Protein AF-A0A9E2AJ35-F1 (afdb_monomer_lite)

Foldseek 3Di:
DDDDPDCDPVNVCVVCVVVVVVVVVVVVVVVCCCPVVVPPVDDDDPVVVVVVVVVVVVVVVVVVVVVVVVVVVVVVVVVVLVVVLVVVLVCLVPVLACPPPPDHDDPVVSVVVSVVVNVVSVVVVVVVVVVVPPDDPPPDD

Structure (mmCIF, N/CA/C/O backbone):
data_AF-A0A9E2AJ35-F1
#
_entry.id   AF-A0A9E2AJ35-F1
#
loop_
_atom_site.group_PDB
_atom_site.id
_atom_site.type_symbol
_atom_site.label_atom_id
_atom_site.label_alt_id
_atom_site.label_comp_id
_atom_site.label_asym_id
_atom_site.label_entity_id
_atom_site.label_seq_id
_atom_site.pdbx_PDB_ins_code
_atom_site.Cartn_x
_atom_site.Cartn_y
_atom_site.Cartn_z
_atom_site.occupancy
_atom_site.B_iso_or_equiv
_atom_site.auth_seq_id
_atom_site.auth_comp_id
_atom_site.auth_asym_id
_atom_site.auth_atom_id
_atom_site.pdbx_PDB_model_num
ATOM 1 N N . MET A 1 1 ? 1.316 -11.425 -0.510 1.00 45.53 1 MET A N 1
ATOM 2 C CA . MET A 1 1 ? 1.677 -10.207 0.252 1.00 45.53 1 MET A CA 1
ATOM 3 C C . MET A 1 1 ? 3.000 -10.474 0.953 1.00 45.53 1 MET A C 1
ATOM 5 O O . MET A 1 1 ? 3.088 -11.468 1.660 1.00 45.53 1 MET A O 1
ATOM 9 N N . TYR A 1 2 ? 4.041 -9.684 0.687 1.00 55.91 2 TYR A N 1
ATOM 10 C CA . TYR A 1 2 ? 5.344 -9.850 1.341 1.00 55.91 2 TYR A CA 1
ATOM 11 C C . TYR A 1 2 ? 5.204 -9.555 2.842 1.00 55.91 2 TYR A C 1
ATOM 13 O O . TYR A 1 2 ? 4.646 -8.526 3.211 1.00 55.91 2 TYR A O 1
ATOM 21 N N . THR A 1 3 ? 5.649 -10.474 3.701 1.00 62.66 3 THR A N 1
ATOM 22 C CA . THR A 1 3 ? 5.397 -10.438 5.156 1.00 62.66 3 THR A CA 1
ATOM 23 C C . THR A 1 3 ? 6.630 -10.095 5.992 1.00 62.66 3 THR A C 1
ATOM 25 O O . THR A 1 3 ? 6.517 -9.950 7.208 1.00 62.66 3 THR A O 1
ATOM 28 N N . LYS A 1 4 ? 7.816 -9.973 5.380 1.00 73.81 4 LYS A N 1
ATOM 29 C CA . LYS A 1 4 ? 9.054 -9.699 6.123 1.00 73.81 4 LYS A CA 1
ATOM 30 C C . LYS A 1 4 ? 9.202 -8.206 6.424 1.00 73.81 4 LYS A C 1
ATOM 32 O O . LYS A 1 4 ? 8.819 -7.351 5.633 1.00 73.81 4 LYS A O 1
ATOM 37 N N . LYS A 1 5 ? 9.840 -7.915 7.561 1.00 70.25 5 LYS A N 1
ATOM 38 C CA . LYS A 1 5 ? 10.066 -6.559 8.093 1.00 70.25 5 LYS A CA 1
ATOM 39 C C . LYS A 1 5 ? 11.000 -5.699 7.229 1.00 70.25 5 LYS A C 1
ATOM 41 O O . LYS A 1 5 ? 10.904 -4.479 7.273 1.00 70.25 5 LYS A O 1
ATOM 46 N N . VAL A 1 6 ? 11.895 -6.327 6.462 1.00 79.06 6 VAL A N 1
ATOM 47 C CA . VAL A 1 6 ? 12.864 -5.653 5.584 1.00 79.06 6 VAL A CA 1
ATOM 48 C C . VAL A 1 6 ? 12.830 -6.321 4.214 1.00 79.06 6 VAL A C 1
ATOM 50 O O . VAL A 1 6 ? 12.827 -7.550 4.122 1.00 79.06 6 VAL A O 1
ATOM 53 N N . PHE A 1 7 ? 12.776 -5.519 3.153 1.00 79.12 7 PHE A N 1
ATOM 54 C CA . PHE A 1 7 ? 12.921 -5.986 1.777 1.00 79.12 7 PHE A CA 1
ATOM 55 C C . PHE A 1 7 ? 14.407 -5.954 1.411 1.00 79.12 7 PHE A C 1
ATOM 57 O O . PHE A 1 7 ? 14.988 -4.878 1.281 1.00 79.12 7 PHE A O 1
ATOM 64 N N . GLY A 1 8 ? 15.050 -7.123 1.356 1.00 88.44 8 GLY A N 1
ATOM 65 C CA . GLY A 1 8 ? 16.491 -7.214 1.128 1.00 88.44 8 GLY A CA 1
ATOM 66 C C . GLY A 1 8 ? 16.870 -7.047 -0.344 1.00 88.44 8 GLY A C 1
ATOM 67 O O . GLY A 1 8 ? 16.081 -7.350 -1.237 1.00 88.44 8 GLY A O 1
ATOM 68 N N . ALA A 1 9 ? 18.122 -6.658 -0.606 1.00 89.12 9 ALA A N 1
ATOM 69 C CA . ALA A 1 9 ? 18.663 -6.578 -1.969 1.00 89.12 9 ALA A CA 1
ATOM 70 C C . ALA A 1 9 ? 18.545 -7.917 -2.727 1.00 89.12 9 ALA A C 1
ATOM 72 O O . ALA A 1 9 ? 18.256 -7.942 -3.920 1.00 89.12 9 ALA A O 1
ATOM 73 N N . TRP A 1 10 ? 18.690 -9.042 -2.020 1.00 89.81 10 TRP A N 1
ATOM 74 C CA . TRP A 1 10 ? 18.496 -10.377 -2.589 1.00 89.81 10 TRP A CA 1
ATOM 75 C C . TRP A 1 10 ? 17.042 -10.685 -2.950 1.00 89.81 10 TRP A C 1
ATOM 77 O O . TRP A 1 10 ? 16.795 -11.335 -3.965 1.00 89.81 10 TRP A O 1
ATOM 87 N N . ASP A 1 11 ? 16.080 -10.236 -2.141 1.00 89.31 11 ASP A N 1
ATOM 88 C CA . ASP A 1 11 ? 14.656 -10.401 -2.447 1.00 8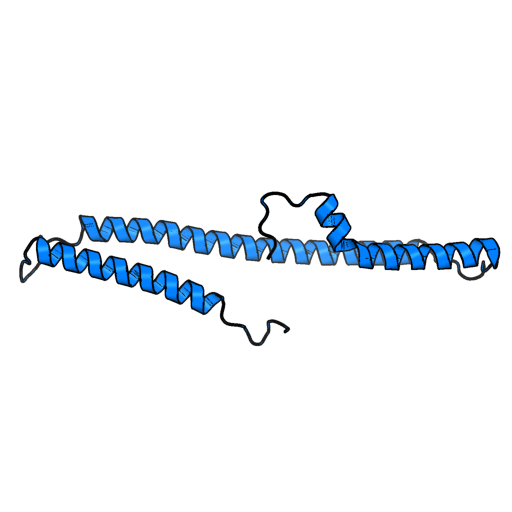9.31 11 ASP A CA 1
ATOM 89 C C . ASP A 1 11 ? 14.283 -9.546 -3.668 1.00 89.31 11 ASP A C 1
ATOM 91 O O . ASP A 1 11 ? 13.590 -10.025 -4.564 1.00 89.31 11 ASP A O 1
ATOM 95 N N . MET A 1 12 ? 14.838 -8.331 -3.761 1.00 88.38 12 MET A N 1
ATOM 96 C CA . MET A 1 12 ? 14.703 -7.462 -4.930 1.00 88.38 12 MET A CA 1
ATOM 97 C C . MET A 1 12 ? 15.272 -8.115 -6.190 1.00 88.38 12 MET A C 1
ATOM 99 O O . MET A 1 12 ? 14.568 -8.215 -7.189 1.00 88.38 12 MET A O 1
ATOM 103 N N . ALA A 1 13 ? 16.505 -8.622 -6.132 1.00 91.81 13 ALA A N 1
ATOM 104 C CA . ALA A 1 13 ? 17.148 -9.274 -7.270 1.00 91.81 13 ALA A CA 1
ATOM 105 C C . ALA A 1 13 ? 16.379 -10.520 -7.735 1.00 91.81 13 ALA A C 1
ATOM 107 O O . ALA A 1 13 ? 16.228 -10.750 -8.932 1.00 91.81 13 ALA A O 1
ATOM 108 N N . LYS A 1 14 ? 15.847 -11.320 -6.801 1.00 92.38 14 LYS A N 1
ATOM 109 C CA . LYS A 1 14 ? 14.998 -12.473 -7.140 1.00 92.38 14 LYS A CA 1
ATOM 110 C C . LYS A 1 14 ? 13.671 -12.049 -7.760 1.00 92.38 14 LYS A C 1
ATOM 112 O O . LYS A 1 14 ? 13.181 -12.750 -8.640 1.00 92.38 14 LYS A O 1
ATOM 117 N N . TRP A 1 15 ? 13.093 -10.944 -7.302 1.00 91.12 15 TRP A N 1
ATOM 118 C CA . TRP A 1 15 ? 11.830 -10.427 -7.817 1.00 91.12 15 TRP A CA 1
ATOM 119 C C . TRP A 1 15 ? 11.979 -9.867 -9.235 1.00 91.12 15 TRP A C 1
ATOM 121 O O . TRP A 1 15 ? 11.190 -10.219 -10.107 1.00 91.12 15 TRP A O 1
ATOM 131 N N . THR A 1 16 ? 13.035 -9.096 -9.502 1.00 95.06 16 THR A N 1
ATOM 132 C CA . THR A 1 16 ? 13.276 -8.470 -10.813 1.00 95.06 16 THR A CA 1
ATOM 133 C C . THR A 1 16 ? 14.016 -9.366 -11.805 1.00 95.06 16 THR A C 1
ATOM 135 O O . THR A 1 16 ? 14.223 -8.967 -12.947 1.00 95.06 16 THR A O 1
ATOM 138 N N . ARG A 1 17 ? 14.408 -10.590 -11.416 1.00 94.06 17 ARG A N 1
ATOM 139 C CA . ARG A 1 17 ? 15.295 -11.465 -12.208 1.00 94.06 17 ARG A CA 1
ATOM 140 C C . ARG A 1 17 ? 14.873 -11.642 -13.665 1.00 94.06 17 ARG A C 1
ATOM 142 O O . ARG A 1 17 ? 15.724 -11.607 -14.543 1.00 94.06 17 ARG A O 1
ATOM 149 N N . PHE A 1 18 ? 13.580 -11.828 -13.931 1.00 94.50 18 PHE A N 1
ATOM 150 C CA . PHE A 1 18 ? 13.099 -12.074 -15.290 1.00 94.50 18 PHE A CA 1
ATOM 151 C C . PHE A 1 18 ? 13.232 -10.828 -16.162 1.00 94.50 18 PHE A C 1
ATOM 153 O O . PHE A 1 18 ? 13.688 -10.936 -17.296 1.00 94.50 18 PHE A O 1
ATOM 160 N N . ASP A 1 19 ? 12.902 -9.656 -15.625 1.00 95.12 19 ASP A N 1
ATOM 161 C CA . ASP A 1 19 ? 13.054 -8.391 -16.343 1.00 95.12 19 ASP A CA 1
ATOM 162 C C . ASP A 1 19 ? 14.529 -8.046 -16.527 1.00 95.12 19 ASP A C 1
ATOM 164 O O . ASP A 1 19 ? 14.946 -7.705 -17.631 1.00 95.12 19 ASP A O 1
ATOM 168 N N . THR A 1 20 ? 15.353 -8.263 -15.498 1.00 95.50 20 THR A N 1
ATOM 169 C CA . THR A 1 20 ? 16.809 -8.124 -15.593 1.00 95.50 20 THR A CA 1
ATOM 170 C C . THR A 1 20 ? 17.381 -9.007 -16.701 1.00 95.50 20 THR A C 1
ATOM 172 O O . THR A 1 20 ? 18.140 -8.513 -17.528 1.00 95.50 20 THR A O 1
ATOM 175 N N . TYR A 1 21 ? 17.004 -10.289 -16.774 1.00 96.25 21 TYR A N 1
ATOM 176 C CA . TYR A 1 21 ? 17.478 -11.177 -17.839 1.00 96.25 21 TYR A CA 1
ATOM 177 C C . TYR A 1 21 ? 16.983 -10.749 -19.220 1.00 96.25 21 TYR A C 1
ATOM 179 O O . TYR A 1 21 ? 17.767 -10.766 -20.165 1.00 96.25 21 TYR A O 1
ATOM 187 N N . ARG A 1 22 ? 15.723 -10.315 -19.351 1.00 96.88 22 ARG A N 1
ATOM 188 C CA . ARG A 1 22 ? 15.182 -9.795 -20.617 1.00 96.88 22 ARG A CA 1
ATOM 189 C C . ARG A 1 22 ? 15.965 -8.578 -21.102 1.00 96.88 22 ARG A C 1
ATOM 191 O O . ARG A 1 22 ? 16.407 -8.567 -22.248 1.00 96.88 22 ARG A O 1
ATOM 198 N N . PHE A 1 23 ? 16.181 -7.588 -20.237 1.00 96.44 23 PHE A N 1
ATOM 199 C CA . PHE A 1 23 ? 16.940 -6.387 -20.588 1.00 96.44 23 PHE A CA 1
ATOM 200 C C . PHE A 1 23 ? 18.413 -6.690 -20.848 1.00 96.44 23 PHE A C 1
ATOM 202 O O . PHE A 1 23 ? 19.000 -6.101 -21.750 1.00 96.44 23 PHE A O 1
ATOM 209 N N . LEU A 1 24 ? 19.008 -7.629 -20.111 1.00 97.12 24 LEU A N 1
ATOM 210 C CA . LEU A 1 24 ? 20.387 -8.048 -20.337 1.00 97.12 24 LEU A CA 1
ATOM 211 C C . LEU A 1 24 ? 20.547 -8.705 -21.711 1.00 97.12 24 LEU A C 1
ATOM 213 O O . LEU A 1 24 ? 21.432 -8.317 -22.467 1.00 97.12 24 LEU A O 1
ATOM 217 N N . ILE A 1 25 ? 19.674 -9.656 -22.054 1.00 97.69 25 ILE A N 1
ATOM 218 C CA . ILE A 1 25 ? 19.676 -10.317 -23.365 1.00 97.69 25 ILE A CA 1
ATOM 219 C C . ILE A 1 25 ? 19.460 -9.284 -24.474 1.00 97.69 25 ILE A C 1
ATOM 221 O O . ILE A 1 25 ? 20.210 -9.275 -25.445 1.00 97.69 25 ILE A O 1
ATOM 225 N N . TYR A 1 26 ? 18.491 -8.381 -24.309 1.00 96.56 26 TYR A N 1
ATOM 226 C CA . TYR A 1 26 ? 18.240 -7.299 -25.260 1.00 96.56 26 TYR A CA 1
ATOM 227 C C . TYR A 1 26 ? 19.488 -6.433 -25.482 1.00 96.56 26 TYR A C 1
ATOM 229 O O . TYR A 1 26 ? 19.921 -6.255 -26.619 1.00 96.56 26 TYR A O 1
ATOM 237 N N . SER A 1 27 ? 20.126 -5.967 -24.406 1.00 95.31 27 SER A N 1
ATOM 238 C CA . SER A 1 27 ? 21.355 -5.172 -24.482 1.00 95.31 27 SER A CA 1
ATOM 239 C C . SER A 1 27 ? 22.500 -5.931 -25.154 1.00 95.31 27 SER A C 1
ATOM 241 O O . SER A 1 27 ? 23.192 -5.361 -25.993 1.00 95.31 27 SER A O 1
ATOM 243 N N . ILE A 1 28 ? 22.683 -7.219 -24.842 1.00 96.75 28 ILE A N 1
ATOM 244 C CA . ILE A 1 28 ? 23.708 -8.065 -25.475 1.00 96.75 28 ILE A CA 1
ATOM 245 C C . ILE A 1 28 ? 23.469 -8.166 -26.982 1.00 96.75 28 ILE A C 1
ATOM 247 O O . ILE A 1 28 ? 24.415 -8.012 -27.750 1.00 96.75 28 ILE A O 1
ATOM 251 N N . ILE A 1 29 ? 22.225 -8.389 -27.415 1.00 95.56 29 ILE A N 1
ATOM 252 C CA . ILE A 1 29 ? 21.874 -8.483 -28.838 1.00 95.56 29 ILE A CA 1
ATOM 253 C C . ILE A 1 29 ? 22.208 -7.174 -29.557 1.00 95.56 29 ILE A C 1
ATOM 255 O O . ILE A 1 29 ? 22.886 -7.204 -30.582 1.00 95.56 29 ILE A O 1
ATOM 259 N N . ILE A 1 30 ? 21.786 -6.028 -29.013 1.00 93.25 30 ILE A N 1
ATOM 260 C CA . ILE A 1 30 ? 22.046 -4.716 -29.623 1.00 93.25 30 ILE A CA 1
ATOM 261 C C . ILE A 1 30 ? 23.552 -4.438 -29.716 1.00 93.25 30 ILE A C 1
ATOM 263 O O . ILE A 1 30 ? 24.045 -4.057 -30.778 1.00 93.25 30 ILE A O 1
ATOM 267 N N . VAL A 1 31 ? 24.306 -4.689 -28.641 1.00 93.25 31 VAL A N 1
ATOM 268 C CA . VAL A 1 31 ? 25.766 -4.500 -28.628 1.00 93.25 31 VAL A CA 1
ATOM 269 C C . VAL A 1 31 ? 26.457 -5.446 -29.612 1.00 93.25 31 VAL A C 1
ATOM 271 O O . VAL A 1 31 ? 27.375 -5.030 -30.318 1.00 93.25 31 VAL A O 1
ATOM 274 N N . ALA A 1 32 ? 26.010 -6.700 -29.710 1.00 95.38 32 ALA A N 1
ATOM 275 C CA . ALA A 1 32 ? 26.568 -7.663 -30.651 1.00 95.38 32 ALA A CA 1
ATOM 276 C C . ALA A 1 32 ? 26.314 -7.252 -32.110 1.00 95.38 32 ALA A C 1
ATOM 278 O O . ALA A 1 32 ? 27.239 -7.308 -32.923 1.00 95.38 32 ALA A O 1
ATOM 279 N N . LEU A 1 33 ? 25.100 -6.791 -32.435 1.00 94.25 33 LEU A N 1
ATOM 280 C CA . LEU A 1 33 ? 24.747 -6.253 -33.756 1.00 94.25 33 LEU A CA 1
ATOM 281 C C . LEU A 1 33 ? 25.614 -5.045 -34.131 1.00 94.25 33 LEU A C 1
ATOM 283 O O . LEU A 1 33 ? 26.109 -4.959 -35.255 1.00 94.25 33 LEU A O 1
ATOM 287 N N . TYR A 1 34 ? 25.858 -4.146 -33.180 1.00 92.44 34 TYR A N 1
ATOM 288 C CA . TYR A 1 34 ? 26.717 -2.988 -33.402 1.00 92.44 34 TYR A CA 1
ATOM 289 C C . TYR A 1 34 ? 28.190 -3.384 -33.611 1.00 92.44 34 TYR A C 1
ATOM 291 O O . TYR A 1 34 ? 28.821 -2.953 -34.575 1.00 92.44 34 TYR A O 1
ATOM 299 N N . HIS A 1 35 ? 28.751 -4.225 -32.734 1.00 93.44 35 HIS A N 1
ATOM 300 C CA . HIS A 1 35 ? 30.185 -4.533 -32.731 1.00 93.44 35 HIS A CA 1
ATOM 301 C C . HIS A 1 35 ? 30.598 -5.565 -33.791 1.00 93.44 35 HIS A C 1
ATOM 303 O O . HIS A 1 35 ? 31.545 -5.329 -34.539 1.00 93.44 35 HIS A O 1
ATOM 309 N N . TYR A 1 36 ? 29.894 -6.699 -33.876 1.00 95.50 36 TYR A N 1
ATOM 310 C CA . TYR A 1 36 ? 30.272 -7.812 -34.757 1.00 95.50 36 TYR A CA 1
ATOM 311 C C . TYR A 1 36 ? 29.643 -7.703 -36.146 1.00 95.50 36 TYR A C 1
ATOM 313 O O . TYR A 1 36 ? 30.301 -7.996 -37.142 1.00 95.50 36 TYR A O 1
ATOM 321 N N . PHE A 1 37 ? 28.387 -7.253 -36.224 1.00 93.44 37 PHE A N 1
ATOM 322 C CA . PHE A 1 37 ? 27.648 -7.146 -37.488 1.00 93.44 37 PHE A CA 1
ATOM 323 C C . PHE A 1 37 ? 27.723 -5.748 -38.119 1.00 93.44 37 PHE A C 1
ATOM 325 O O . PHE A 1 37 ? 27.176 -5.542 -39.201 1.00 93.44 37 PHE A O 1
ATOM 332 N N . LYS A 1 38 ? 28.427 -4.803 -37.475 1.00 91.62 38 LYS A N 1
ATOM 333 C CA . LYS A 1 38 ? 28.695 -3.443 -37.976 1.00 91.62 38 LYS A CA 1
ATOM 334 C C . LYS A 1 38 ? 27.430 -2.682 -38.391 1.00 91.62 38 LYS A C 1
ATOM 336 O O . LYS A 1 38 ? 27.430 -1.920 -39.358 1.00 91.62 38 LYS A O 1
ATOM 341 N N . VAL A 1 39 ? 26.335 -2.899 -37.665 1.00 91.50 39 VAL A N 1
ATOM 342 C CA . VAL A 1 39 ? 25.044 -2.242 -37.904 1.00 91.50 39 VAL A CA 1
ATOM 343 C C . VAL A 1 39 ? 25.104 -0.803 -37.377 1.00 91.50 39 VAL A C 1
ATOM 345 O O . VAL A 1 39 ? 24.573 -0.494 -36.317 1.00 91.50 39 VAL A O 1
ATOM 348 N N . TYR A 1 40 ? 25.794 0.080 -38.102 1.00 87.81 40 TYR A N 1
ATOM 349 C CA . TYR A 1 40 ? 25.997 1.482 -37.700 1.00 87.81 40 TYR A CA 1
ATOM 350 C C . TYR A 1 40 ? 24.891 2.425 -38.167 1.00 87.81 40 TYR A C 1
ATOM 352 O O . TYR A 1 40 ? 24.776 3.528 -37.664 1.00 87.81 40 TYR A O 1
ATOM 360 N N . TRP A 1 41 ? 24.055 2.004 -39.115 1.00 86.69 41 TRP A N 1
ATOM 361 C CA . TRP A 1 41 ? 22.987 2.854 -39.652 1.00 86.69 41 TRP A CA 1
ATOM 362 C C . TRP A 1 41 ? 21.839 3.101 -38.654 1.00 86.69 41 TRP A C 1
ATOM 364 O O . TRP A 1 41 ? 20.987 3.952 -38.899 1.00 86.69 41 TRP A O 1
ATOM 374 N N . ILE A 1 42 ? 21.808 2.364 -37.538 1.00 83.00 42 ILE A N 1
ATOM 375 C CA . ILE A 1 42 ? 20.841 2.539 -36.451 1.00 83.00 42 ILE A CA 1
ATOM 376 C C . ILE A 1 42 ? 21.499 3.378 -35.353 1.00 83.00 42 ILE A C 1
ATOM 378 O O . ILE A 1 42 ? 22.021 2.850 -34.372 1.00 83.00 42 ILE A O 1
ATOM 382 N N . GLU A 1 43 ? 21.459 4.697 -35.514 1.00 81.88 43 GLU A N 1
ATOM 383 C CA . GLU A 1 43 ? 21.861 5.647 -34.477 1.00 81.88 43 GLU A CA 1
ATOM 384 C C . GLU A 1 43 ? 20.617 6.263 -33.841 1.00 81.88 43 GLU A C 1
ATOM 386 O O . GLU A 1 43 ? 19.787 6.882 -34.510 1.00 81.88 43 GLU A O 1
ATOM 391 N N . LEU A 1 44 ? 20.469 6.083 -32.529 1.00 83.25 44 LEU A N 1
ATOM 392 C CA . LEU A 1 44 ? 19.387 6.711 -31.782 1.00 83.25 44 LEU A CA 1
ATOM 393 C C . LEU A 1 44 ? 19.867 8.051 -31.211 1.00 83.25 44 LEU A C 1
ATOM 395 O O . LEU A 1 44 ? 20.790 8.065 -30.392 1.00 83.25 44 LEU A O 1
ATOM 399 N N . PRO A 1 45 ? 19.237 9.178 -31.579 1.00 91.56 45 PRO A N 1
ATOM 400 C CA . PRO A 1 45 ? 19.589 10.464 -31.002 1.00 91.56 45 PRO A CA 1
ATOM 401 C C . PRO A 1 45 ? 19.245 10.497 -29.508 1.00 91.56 45 PRO A C 1
ATOM 403 O O . PRO A 1 45 ? 18.180 10.050 -29.078 1.00 91.56 45 PRO A O 1
ATOM 406 N N . TRP A 1 46 ? 20.141 11.083 -28.713 1.00 92.81 46 TRP A N 1
ATOM 407 C CA . TRP A 1 46 ? 19.988 11.159 -27.257 1.00 92.81 46 TRP A CA 1
ATOM 408 C C . TRP A 1 46 ? 18.766 11.983 -26.823 1.00 92.81 46 TRP A C 1
ATOM 410 O O . TRP A 1 46 ? 18.077 11.629 -25.868 1.00 92.81 46 TRP A O 1
ATOM 420 N N . THR A 1 47 ? 18.461 13.064 -27.544 1.00 95.69 47 THR A N 1
ATOM 421 C CA . THR A 1 47 ? 17.405 14.022 -27.183 1.00 95.69 47 THR A CA 1
ATOM 422 C C . THR A 1 47 ? 16.014 13.391 -27.011 1.00 95.69 47 THR A C 1
ATOM 424 O O . THR A 1 47 ? 15.425 13.583 -25.946 1.00 95.69 47 THR A O 1
ATOM 427 N N . PRO A 1 48 ? 15.454 12.625 -27.974 1.00 94.62 48 PRO A N 1
ATOM 428 C CA . PRO A 1 48 ? 14.151 11.989 -27.775 1.00 94.62 48 PRO A CA 1
ATOM 429 C C . PRO A 1 48 ? 14.158 10.927 -26.670 1.00 94.62 48 PRO A C 1
ATOM 431 O O . PRO A 1 48 ? 13.160 10.800 -25.966 1.00 94.62 48 PRO A O 1
ATOM 434 N N . ILE A 1 49 ? 15.268 10.208 -26.459 1.00 94.44 49 ILE A N 1
ATOM 435 C CA . ILE A 1 49 ? 15.385 9.244 -25.352 1.00 94.44 49 ILE A CA 1
ATOM 436 C C . ILE A 1 49 ? 15.287 9.974 -24.011 1.00 94.44 49 ILE A C 1
ATOM 438 O O . ILE A 1 49 ? 14.495 9.585 -23.151 1.00 94.44 49 ILE A O 1
ATOM 442 N N . ALA A 1 50 ? 16.060 11.049 -23.847 1.00 96.25 50 ALA A N 1
ATOM 443 C CA . ALA A 1 50 ? 16.045 11.862 -22.640 1.00 96.25 50 ALA A CA 1
ATOM 444 C C . ALA A 1 50 ? 14.650 12.451 -22.390 1.00 96.25 50 ALA A C 1
ATOM 446 O O . ALA A 1 50 ? 14.135 12.345 -21.280 1.00 96.25 50 ALA A O 1
ATOM 447 N N . LEU A 1 51 ? 13.998 12.984 -23.429 1.00 97.19 51 LEU A N 1
ATOM 448 C CA . LEU A 1 51 ? 12.648 13.540 -23.332 1.00 97.19 51 LEU A CA 1
ATOM 449 C C . LEU A 1 51 ? 11.623 12.497 -22.860 1.00 97.19 51 LEU A C 1
ATOM 451 O O . LEU A 1 51 ? 10.859 12.764 -21.930 1.00 97.19 51 LEU A O 1
ATOM 455 N N . ILE A 1 52 ? 11.624 11.303 -23.463 1.00 96.88 52 ILE A N 1
ATOM 456 C CA . ILE A 1 52 ? 10.718 10.208 -23.085 1.00 96.88 52 ILE A CA 1
ATOM 457 C C . ILE A 1 52 ? 11.001 9.752 -21.649 1.00 96.88 52 ILE A C 1
ATOM 459 O O . ILE A 1 52 ? 10.067 9.580 -20.864 1.00 96.88 52 ILE A O 1
ATOM 463 N N . GLY A 1 53 ? 12.275 9.600 -21.279 1.00 96.44 53 GLY A N 1
ATOM 464 C CA . GLY A 1 53 ? 12.682 9.213 -19.928 1.00 96.44 53 GLY A CA 1
ATOM 465 C C . GLY A 1 53 ? 12.231 10.221 -18.871 1.00 96.44 53 GLY A C 1
ATOM 466 O O . GLY A 1 53 ? 11.669 9.836 -17.845 1.00 96.44 53 GLY A O 1
ATOM 467 N N . THR A 1 54 ? 12.401 11.515 -19.140 1.00 97.50 54 THR A N 1
ATOM 468 C CA . THR A 1 54 ? 11.935 12.592 -18.263 1.00 97.50 54 THR A CA 1
ATOM 469 C C . THR A 1 54 ? 10.414 12.582 -18.124 1.00 97.50 54 THR A C 1
ATOM 471 O O . THR A 1 54 ? 9.910 12.615 -17.002 1.00 97.50 54 THR A O 1
ATOM 474 N N . ALA A 1 55 ? 9.671 12.473 -19.229 1.00 97.81 55 ALA A N 1
ATOM 475 C CA . ALA A 1 55 ? 8.211 12.401 -19.193 1.00 97.81 55 ALA A CA 1
ATOM 476 C C . ALA A 1 55 ? 7.717 11.194 -18.373 1.00 97.81 55 ALA A C 1
ATOM 478 O O . ALA A 1 55 ? 6.855 11.346 -17.507 1.00 97.81 55 ALA A O 1
ATOM 479 N N . ALA A 1 56 ? 8.308 10.013 -18.579 1.00 97.50 56 ALA A N 1
ATOM 480 C CA . ALA A 1 56 ? 7.981 8.809 -17.819 1.00 97.50 56 ALA A CA 1
ATOM 481 C C . ALA A 1 56 ? 8.282 8.970 -16.318 1.00 97.50 56 ALA A C 1
ATOM 483 O O . ALA A 1 56 ? 7.448 8.617 -15.483 1.00 97.50 56 ALA A O 1
ATOM 484 N N . ALA A 1 57 ? 9.434 9.549 -15.966 1.00 97.31 57 ALA A N 1
ATOM 485 C CA . ALA A 1 57 ? 9.809 9.803 -14.576 1.00 97.31 57 ALA A CA 1
ATOM 486 C C . ALA A 1 57 ? 8.821 10.746 -13.874 1.00 97.31 57 ALA A C 1
ATOM 488 O O . ALA A 1 57 ? 8.420 10.477 -12.741 1.00 97.31 57 ALA A O 1
ATOM 489 N N . PHE A 1 58 ? 8.372 11.808 -14.552 1.00 97.62 58 PHE A N 1
ATOM 490 C CA . PHE A 1 58 ? 7.347 12.708 -14.019 1.00 97.62 58 PHE A CA 1
ATOM 491 C C . PHE A 1 58 ? 6.019 11.990 -13.786 1.00 97.62 58 PHE A C 1
ATOM 493 O O . PHE A 1 58 ? 5.454 12.089 -12.697 1.00 97.62 58 PHE A O 1
ATOM 500 N N . VAL A 1 59 ? 5.537 11.234 -14.776 1.00 97.19 59 VAL A N 1
ATOM 501 C CA . VAL A 1 59 ? 4.274 10.488 -14.666 1.00 97.19 59 VAL A CA 1
ATOM 502 C C . VAL A 1 59 ? 4.320 9.511 -13.492 1.00 97.19 59 VAL A C 1
ATOM 504 O O . VAL A 1 59 ? 3.416 9.519 -12.655 1.00 97.19 59 VAL A O 1
ATOM 507 N N . ILE A 1 60 ? 5.393 8.725 -13.375 1.00 96.94 60 ILE A N 1
ATOM 508 C CA . ILE A 1 60 ? 5.588 7.796 -12.255 1.00 96.94 60 ILE A CA 1
ATOM 509 C C . ILE A 1 60 ? 5.665 8.561 -10.928 1.00 96.94 60 ILE A C 1
ATOM 511 O O . ILE A 1 60 ? 5.058 8.140 -9.946 1.00 96.94 60 ILE A O 1
ATOM 515 N N . GLY A 1 61 ? 6.354 9.704 -10.886 1.00 97.00 61 GLY A N 1
ATOM 516 C CA . GLY A 1 61 ? 6.442 10.553 -9.698 1.00 97.00 61 GLY A CA 1
ATOM 517 C C . GLY A 1 61 ? 5.070 11.009 -9.193 1.00 97.00 61 GLY A C 1
ATOM 518 O O . GLY A 1 61 ? 4.752 10.835 -8.013 1.00 97.00 61 GLY A O 1
ATOM 519 N N . PHE A 1 62 ? 4.217 11.518 -10.086 1.00 96.38 62 PHE A N 1
ATOM 520 C CA . PHE A 1 62 ? 2.855 11.928 -9.736 1.00 96.38 62 PHE A CA 1
ATOM 521 C C . PHE A 1 62 ? 1.984 10.744 -9.297 1.00 96.38 62 PHE A C 1
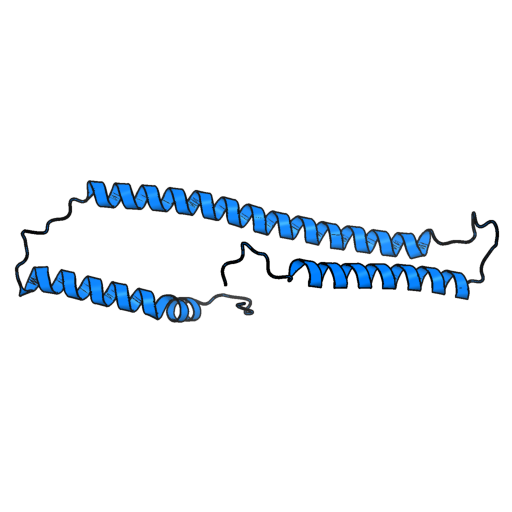ATOM 523 O O . PHE A 1 62 ? 1.274 10.839 -8.291 1.00 96.38 62 PHE A O 1
ATOM 530 N N . GLN A 1 63 ? 2.064 9.614 -10.003 1.00 95.31 63 GLN A N 1
ATOM 531 C CA . GLN A 1 63 ? 1.317 8.403 -9.656 1.00 95.31 63 GLN A CA 1
ATOM 532 C C . GLN A 1 63 ? 1.734 7.843 -8.292 1.00 95.31 63 GLN A C 1
ATOM 534 O O . GLN A 1 63 ? 0.870 7.512 -7.479 1.00 95.31 63 GLN A O 1
ATOM 539 N N . ASN A 1 64 ? 3.037 7.798 -8.007 1.00 95.75 64 ASN A N 1
ATOM 540 C CA . ASN A 1 64 ? 3.573 7.336 -6.729 1.00 95.75 64 ASN A CA 1
ATOM 541 C C . ASN A 1 64 ? 3.125 8.234 -5.579 1.00 95.75 64 ASN A C 1
ATOM 543 O O . ASN A 1 64 ? 2.700 7.724 -4.543 1.00 95.75 64 ASN A O 1
ATOM 547 N N . ASN A 1 65 ? 3.161 9.555 -5.762 1.00 96.06 65 ASN A N 1
ATOM 548 C CA . ASN A 1 65 ? 2.693 10.487 -4.741 1.00 96.06 65 ASN A CA 1
ATOM 549 C C . ASN A 1 65 ? 1.191 10.307 -4.456 1.00 96.06 65 ASN A C 1
ATOM 551 O O . ASN A 1 65 ? 0.776 10.227 -3.300 1.00 96.06 65 ASN A O 1
ATOM 555 N N . SER A 1 66 ? 0.373 10.156 -5.503 1.00 95.56 66 SER A N 1
ATOM 556 C CA . SER A 1 66 ? -1.063 9.883 -5.362 1.00 95.56 66 SER A CA 1
ATOM 557 C C . SER A 1 66 ? -1.330 8.550 -4.650 1.00 9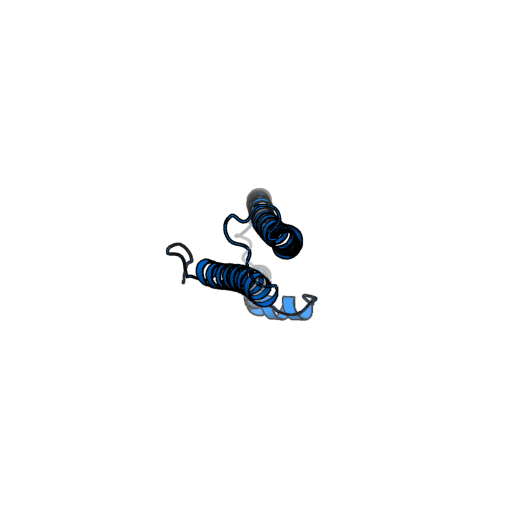5.56 66 SER A C 1
ATOM 559 O O . SER A 1 66 ? -2.118 8.489 -3.703 1.00 95.56 66 SER A O 1
ATOM 561 N N . ALA A 1 67 ? -0.639 7.479 -5.051 1.00 94.44 67 ALA A N 1
ATOM 562 C CA . ALA A 1 67 ? -0.771 6.163 -4.435 1.00 94.44 67 ALA A CA 1
ATOM 563 C C . ALA A 1 67 ? -0.341 6.173 -2.960 1.00 94.44 67 ALA A C 1
ATOM 565 O O . ALA A 1 67 ? -1.051 5.628 -2.112 1.00 94.44 67 ALA A O 1
ATOM 566 N N . TYR A 1 68 ? 0.772 6.838 -2.641 1.00 95.31 68 TYR A N 1
ATOM 567 C CA . TYR A 1 68 ? 1.232 7.023 -1.268 1.00 95.31 68 TYR A CA 1
ATOM 568 C C . TYR A 1 68 ? 0.206 7.792 -0.429 1.00 95.31 68 TYR A C 1
ATOM 570 O O . TYR A 1 68 ? -0.125 7.362 0.676 1.00 95.31 68 TYR A O 1
ATOM 578 N N . GLY A 1 69 ? -0.364 8.871 -0.976 1.00 97.88 69 GLY A N 1
ATOM 579 C CA . GLY A 1 69 ? -1.441 9.633 -0.344 1.00 97.88 69 GLY A CA 1
ATOM 580 C C . GLY A 1 69 ? -2.640 8.760 0.036 1.00 97.88 69 GLY A C 1
ATOM 581 O O . GLY A 1 69 ? -3.087 8.815 1.181 1.00 97.88 69 GLY A O 1
ATOM 582 N N . ARG A 1 70 ? -3.096 7.883 -0.870 1.00 95.50 70 ARG A N 1
ATOM 583 C CA . ARG A 1 70 ? -4.197 6.935 -0.605 1.00 95.50 70 ARG A CA 1
ATOM 584 C C . ARG A 1 70 ? -3.862 5.922 0.490 1.00 95.50 70 ARG A C 1
ATOM 586 O O . ARG A 1 70 ? -4.684 5.659 1.365 1.00 95.50 70 ARG A O 1
ATOM 593 N N . ILE A 1 71 ? -2.649 5.362 0.477 1.00 94.56 71 ILE A N 1
ATOM 594 C CA . ILE A 1 71 ? -2.199 4.428 1.526 1.00 94.56 71 ILE A CA 1
ATOM 595 C C . ILE A 1 71 ? -2.151 5.140 2.884 1.00 94.56 71 ILE A C 1
ATOM 597 O O . ILE A 1 71 ? -2.584 4.592 3.901 1.00 94.56 71 ILE A O 1
ATOM 601 N N . TRP A 1 72 ? -1.649 6.374 2.909 1.00 96.81 72 TRP A N 1
ATOM 602 C CA . TRP A 1 72 ? -1.581 7.183 4.120 1.00 96.81 72 TRP A CA 1
ATOM 603 C C . TRP A 1 72 ? -2.968 7.560 4.647 1.00 96.81 72 TRP A C 1
ATOM 605 O O . TRP A 1 72 ? -3.213 7.503 5.852 1.00 96.81 72 TRP A O 1
ATOM 615 N N . GLU A 1 73 ? -3.898 7.911 3.763 1.00 97.56 73 GLU A N 1
ATOM 616 C CA . GLU A 1 73 ? -5.298 8.157 4.103 1.00 97.56 73 GLU 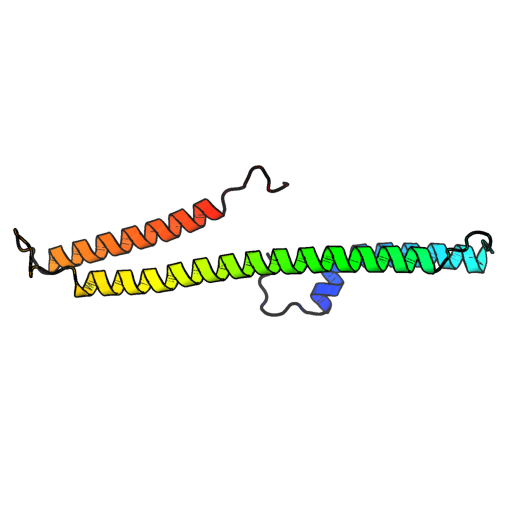A CA 1
ATOM 617 C C . GLU A 1 73 ? -5.952 6.931 4.741 1.00 97.56 73 GLU A C 1
ATOM 619 O O . GLU A 1 73 ? -6.470 7.034 5.854 1.00 97.56 73 GLU A O 1
ATOM 624 N N . ALA A 1 74 ? -5.830 5.757 4.115 1.00 95.81 74 ALA A N 1
ATOM 625 C CA . ALA A 1 74 ? -6.340 4.508 4.672 1.00 95.81 74 ALA A CA 1
ATOM 626 C C . ALA A 1 74 ? -5.761 4.230 6.070 1.00 95.81 74 ALA A C 1
ATOM 628 O O . ALA A 1 74 ? -6.497 3.870 6.991 1.00 95.81 74 ALA A O 1
ATOM 629 N N . ARG A 1 75 ? -4.454 4.458 6.270 1.00 96.12 75 ARG A N 1
ATOM 630 C CA . ARG A 1 75 ? -3.807 4.331 7.586 1.00 96.12 75 ARG A CA 1
ATOM 631 C C . ARG A 1 75 ? -4.402 5.291 8.619 1.00 96.12 75 ARG A C 1
ATOM 633 O O . ARG A 1 75 ? -4.636 4.870 9.750 1.00 96.12 75 ARG A O 1
ATOM 640 N N . LYS A 1 76 ? -4.634 6.559 8.262 1.00 97.56 76 LYS A N 1
ATOM 641 C CA . LYS A 1 76 ? -5.246 7.552 9.162 1.00 97.56 76 LYS A CA 1
ATOM 642 C C . LYS A 1 76 ? -6.660 7.142 9.565 1.00 97.56 76 LYS A C 1
ATOM 644 O O . LYS A 1 76 ? -6.970 7.190 10.750 1.00 97.56 76 LYS A O 1
ATOM 649 N N . ILE A 1 77 ? -7.478 6.690 8.613 1.00 97.19 77 ILE A N 1
ATOM 650 C CA . ILE A 1 77 ? -8.851 6.231 8.874 1.00 97.19 77 ILE A CA 1
ATOM 651 C C . ILE A 1 77 ? -8.842 5.041 9.840 1.00 97.19 77 ILE A C 1
ATOM 653 O O . ILE A 1 77 ? -9.523 5.079 10.862 1.00 97.19 77 ILE A O 1
ATOM 657 N N . TRP A 1 78 ? -8.013 4.021 9.586 1.00 96.44 78 TRP A N 1
ATOM 658 C CA . TRP A 1 78 ? -7.868 2.885 10.503 1.00 96.44 78 TRP A CA 1
ATOM 659 C C . TRP A 1 78 ? -7.365 3.302 11.888 1.00 96.44 78 TRP A C 1
ATOM 661 O O . TRP A 1 78 ? -7.874 2.812 12.893 1.00 96.44 78 TRP A O 1
ATOM 671 N N . GLY A 1 79 ? -6.407 4.229 11.962 1.00 96.75 79 GLY A N 1
ATOM 672 C CA . GLY A 1 79 ? -5.948 4.797 13.231 1.00 96.75 79 GLY A CA 1
ATOM 673 C C . GLY A 1 79 ? -7.062 5.526 13.990 1.00 96.75 79 GLY A C 1
ATOM 674 O O . GLY A 1 79 ? -7.192 5.350 15.201 1.00 96.75 79 GLY A O 1
ATOM 675 N N . GLY A 1 80 ? -7.902 6.280 13.276 1.00 97.94 80 GLY A N 1
ATOM 676 C CA . GLY A 1 80 ? -9.096 6.927 13.820 1.00 97.94 80 GLY A CA 1
ATOM 677 C C . GLY A 1 80 ? -10.078 5.915 14.406 1.00 97.94 80 GLY A C 1
ATOM 678 O O . GLY A 1 80 ? -10.441 6.033 15.572 1.00 97.94 80 GLY A O 1
ATOM 679 N N . ILE A 1 81 ? -10.414 4.862 13.650 1.00 97.38 81 ILE A N 1
ATOM 680 C CA . ILE A 1 81 ? -11.283 3.771 14.120 1.00 97.38 81 ILE A CA 1
ATOM 681 C C . ILE A 1 81 ? -10.739 3.164 15.415 1.00 97.38 81 ILE A C 1
ATOM 683 O O . ILE A 1 81 ? -11.493 2.993 16.369 1.00 97.38 81 ILE A O 1
ATOM 687 N N . VAL A 1 82 ? -9.439 2.865 15.485 1.00 96.75 82 VAL A N 1
ATOM 688 C CA . VAL A 1 82 ? -8.811 2.284 16.685 1.00 96.75 82 VAL A CA 1
ATOM 689 C C . VAL A 1 82 ? -8.945 3.213 17.894 1.00 96.75 82 VAL A C 1
ATOM 691 O O . VAL A 1 82 ? -9.299 2.753 18.978 1.00 96.75 82 VAL A O 1
ATOM 694 N N . ASN A 1 83 ? -8.686 4.510 17.725 1.00 97.75 83 ASN A N 1
ATOM 695 C CA . ASN A 1 83 ? -8.780 5.474 18.820 1.00 97.75 83 ASN A CA 1
ATOM 696 C C . ASN A 1 83 ? -10.225 5.642 19.299 1.00 97.75 83 ASN A C 1
ATOM 698 O O . ASN A 1 83 ? -10.489 5.470 20.487 1.00 97.75 83 ASN A O 1
ATOM 702 N N . THR A 1 84 ? -11.170 5.868 18.385 1.00 97.81 84 THR A N 1
ATOM 703 C CA . THR A 1 84 ? -12.594 5.995 18.724 1.00 97.81 84 THR A CA 1
ATOM 704 C C . THR A 1 84 ? -13.145 4.714 19.350 1.00 97.81 84 THR A C 1
ATOM 706 O O . THR A 1 84 ? -13.937 4.790 20.281 1.00 97.81 84 THR A O 1
ATOM 709 N N . SER A 1 85 ? -12.678 3.536 18.924 1.00 97.62 85 SER A N 1
ATOM 710 C CA . SER A 1 85 ? -13.055 2.251 19.533 1.00 97.62 85 SER A CA 1
ATOM 711 C C . SER A 1 85 ? -12.640 2.146 21.003 1.00 97.62 85 SER A C 1
ATOM 713 O O . SER A 1 85 ? -13.384 1.601 21.813 1.00 97.62 85 SER A O 1
ATOM 715 N N . ARG A 1 86 ? -11.459 2.669 21.365 1.00 96.75 86 ARG A N 1
ATOM 716 C CA . ARG A 1 86 ? -11.001 2.702 22.765 1.00 96.75 86 ARG A CA 1
ATOM 717 C C . ARG A 1 86 ? -11.834 3.667 23.596 1.00 96.75 86 ARG A C 1
ATOM 719 O O . ARG A 1 86 ? -12.257 3.301 24.686 1.00 96.75 86 ARG A O 1
ATOM 726 N N . THR A 1 87 ? -12.099 4.860 23.064 1.00 97.88 87 THR A N 1
ATOM 727 C CA . THR A 1 87 ? -12.968 5.845 23.719 1.00 97.88 87 THR A CA 1
ATOM 728 C C . THR A 1 87 ? -14.375 5.289 23.922 1.00 97.88 87 THR A C 1
ATOM 730 O O . THR A 1 87 ? -14.924 5.422 25.007 1.00 97.88 87 THR A O 1
ATOM 733 N N . PHE A 1 88 ? -14.926 4.593 22.925 1.00 97.56 88 PHE A N 1
ATOM 734 C CA . PHE A 1 88 ? -16.210 3.905 23.041 1.00 97.56 88 PHE A CA 1
ATOM 735 C C . PHE A 1 88 ? -16.203 2.878 24.179 1.00 97.56 88 PHE A C 1
ATOM 737 O O . PHE A 1 88 ? -17.091 2.903 25.020 1.00 97.56 88 PHE A O 1
ATOM 744 N N . GLY A 1 89 ? -15.176 2.024 24.259 1.00 96.50 89 GLY A N 1
ATOM 745 C CA . GLY A 1 89 ? -15.047 1.053 25.350 1.00 96.50 89 GLY A CA 1
ATOM 746 C C . GLY A 1 89 ? -14.973 1.700 26.738 1.00 96.50 89 GLY A C 1
ATOM 747 O O . GLY A 1 89 ? -15.604 1.206 27.664 1.00 96.50 89 GLY A O 1
ATOM 748 N N . MET A 1 90 ? -14.254 2.818 26.871 1.00 97.31 90 MET A N 1
ATOM 749 C CA . MET A 1 90 ? -14.189 3.599 28.114 1.00 97.31 90 MET A CA 1
ATOM 750 C C . MET A 1 90 ? -15.560 4.179 28.486 1.00 97.31 90 MET A C 1
ATOM 752 O O . MET A 1 90 ? -16.017 3.995 29.606 1.00 97.31 90 MET A O 1
ATOM 756 N N . PHE A 1 91 ? -16.261 4.799 27.532 1.00 97.06 91 PHE A N 1
ATOM 757 C CA . PHE A 1 91 ? -17.604 5.336 27.768 1.00 97.06 91 PHE A CA 1
ATOM 758 C C . PHE A 1 91 ? -18.617 4.260 28.142 1.00 97.06 91 PHE A C 1
ATOM 760 O O . PHE A 1 91 ? -19.465 4.507 28.989 1.00 97.06 91 PHE A O 1
ATOM 767 N N . LEU A 1 92 ? -18.526 3.060 27.564 1.00 96.12 92 LEU A N 1
ATOM 768 C CA . LEU A 1 92 ? -19.398 1.964 27.975 1.00 96.12 92 LEU A CA 1
ATOM 769 C C . LEU A 1 92 ? -19.206 1.589 29.449 1.00 96.12 92 LEU A C 1
ATOM 771 O O . LEU A 1 92 ? -20.187 1.291 30.115 1.00 96.12 92 LEU A O 1
ATOM 775 N N . GLN A 1 93 ? -17.972 1.594 29.955 1.00 93.75 93 GLN A N 1
ATOM 776 C CA . GLN A 1 93 ? -17.702 1.254 31.357 1.00 93.75 93 GLN A CA 1
ATOM 777 C C . GLN A 1 93 ? -18.153 2.364 32.314 1.00 93.75 93 GLN A C 1
ATOM 779 O O . GLN A 1 93 ? -18.712 2.062 33.364 1.00 93.75 93 GLN A O 1
ATOM 784 N N . ASP A 1 94 ? -17.937 3.628 31.940 1.00 94.19 94 ASP A N 1
ATOM 785 C CA . ASP A 1 94 ? -18.152 4.762 32.846 1.00 94.19 94 ASP A CA 1
ATOM 786 C C . ASP A 1 94 ? -19.570 5.348 32.774 1.00 94.19 94 ASP A C 1
ATOM 788 O O . ASP A 1 94 ? -20.057 5.891 33.762 1.00 94.19 94 ASP A O 1
ATOM 792 N N . MET A 1 95 ? -20.239 5.267 31.618 1.00 93.88 95 MET A N 1
ATOM 793 C CA . MET A 1 95 ? -21.515 5.960 31.377 1.00 93.88 95 MET A CA 1
ATOM 794 C C . MET A 1 95 ? -22.738 5.038 31.397 1.00 93.88 95 MET A C 1
ATOM 796 O O . MET A 1 95 ? -23.860 5.529 31.500 1.00 93.88 95 MET A O 1
ATOM 800 N N . VAL A 1 96 ? -22.565 3.715 31.297 1.00 92.62 96 VAL A N 1
ATOM 801 C CA . VAL A 1 96 ? -23.682 2.761 31.407 1.00 92.62 96 VAL A CA 1
ATOM 802 C C . VAL A 1 96 ? -23.924 2.467 32.887 1.00 92.62 96 VAL A C 1
ATOM 804 O O . VAL A 1 96 ? -23.413 1.499 33.448 1.00 92.62 96 VAL A O 1
ATOM 807 N N . THR A 1 97 ? -24.687 3.349 33.532 1.00 93.62 97 THR A N 1
ATOM 808 C CA . THR A 1 97 ? -24.992 3.299 34.968 1.00 93.62 97 THR A CA 1
ATOM 809 C C . THR A 1 97 ? -26.494 3.456 35.225 1.00 93.62 97 THR A C 1
ATOM 811 O O . THR A 1 97 ? -27.268 3.807 34.336 1.00 93.62 97 THR A O 1
ATOM 814 N N . ASN A 1 98 ? -26.918 3.218 36.470 1.00 93.81 98 ASN A N 1
ATOM 815 C CA . ASN A 1 98 ? -28.305 3.433 36.897 1.00 93.81 98 ASN A CA 1
ATOM 816 C C . ASN A 1 98 ? -28.624 4.897 37.257 1.00 93.81 98 ASN A C 1
ATOM 818 O O . ASN A 1 98 ? -29.728 5.165 37.719 1.00 93.81 98 ASN A O 1
ATOM 822 N N . GLU A 1 99 ? -27.691 5.842 37.087 1.00 91.31 99 GLU A N 1
ATOM 823 C CA . GLU A 1 99 ? -27.844 7.232 37.561 1.00 91.31 99 GLU A CA 1
ATOM 824 C C . GLU A 1 99 ? -29.077 7.938 36.973 1.00 91.31 99 GLU A C 1
ATOM 826 O O . GLU A 1 99 ? -29.729 8.736 37.646 1.00 91.31 99 GLU A O 1
ATOM 831 N N . HIS A 1 100 ? -29.436 7.593 35.735 1.00 89.88 100 HIS A N 1
ATOM 832 C CA . HIS A 1 100 ? -30.600 8.131 35.029 1.00 89.88 100 HIS A CA 1
ATOM 833 C C . HIS A 1 100 ? -31.542 7.032 34.513 1.00 89.88 100 HIS A C 1
ATOM 835 O O . HIS A 1 100 ? -32.316 7.263 33.585 1.00 89.88 100 HIS A O 1
ATOM 841 N N . ALA A 1 101 ? -31.464 5.822 35.073 1.00 89.44 101 ALA A N 1
ATOM 842 C CA . ALA A 1 101 ? -32.308 4.713 34.645 1.00 89.44 101 ALA A CA 1
ATOM 843 C C . ALA A 1 101 ? -33.703 4.813 35.282 1.00 89.44 101 ALA A C 1
ATOM 845 O O . ALA A 1 101 ? -33.826 4.875 36.503 1.00 89.44 101 ALA A O 1
ATOM 846 N N . GLU A 1 102 ? -34.760 4.769 34.463 1.00 90.06 102 GLU A N 1
ATOM 847 C CA . GLU A 1 102 ? -36.145 4.661 34.956 1.00 90.06 102 GLU A CA 1
ATOM 848 C C . GLU A 1 102 ? -36.374 3.337 35.702 1.00 90.06 102 GLU A C 1
ATOM 850 O O . GLU A 1 102 ? -37.097 3.287 36.696 1.00 90.06 102 GLU A O 1
ATOM 855 N N . ILE A 1 103 ? -35.723 2.269 35.229 1.00 90.56 103 ILE A N 1
ATOM 856 C CA . ILE A 1 103 ? -35.740 0.940 35.838 1.00 90.56 103 ILE A CA 1
ATOM 857 C C . ILE A 1 103 ? -34.285 0.553 36.128 1.00 90.56 103 ILE A C 1
ATOM 859 O O . ILE A 1 103 ? -33.540 0.264 35.187 1.00 90.56 103 ILE A O 1
ATOM 863 N N . PRO A 1 104 ? -33.847 0.571 37.398 1.00 90.50 104 PRO A N 1
ATOM 864 C CA . PRO A 1 104 ? -32.476 0.230 37.743 1.00 90.50 104 PRO A CA 1
ATOM 865 C C . PRO A 1 104 ? -32.224 -1.266 37.542 1.00 90.50 104 PRO A C 1
ATOM 867 O O . PRO A 1 104 ? -33.006 -2.108 37.985 1.00 90.50 104 PRO A O 1
ATOM 870 N N . LEU A 1 105 ? -31.102 -1.588 36.904 1.00 92.50 105 LEU A N 1
ATOM 871 C CA . LEU A 1 105 ? -30.643 -2.957 36.677 1.00 92.50 105 LEU A CA 1
ATOM 872 C C . LEU A 1 105 ? -29.678 -3.404 37.783 1.00 92.50 105 LEU A C 1
ATOM 874 O O . LEU A 1 105 ? -28.996 -2.583 38.406 1.00 92.50 105 LEU A O 1
ATOM 878 N N . SER A 1 106 ? -29.574 -4.710 38.020 1.00 94.19 106 SER A N 1
ATOM 879 C CA . SER A 1 106 ? -28.509 -5.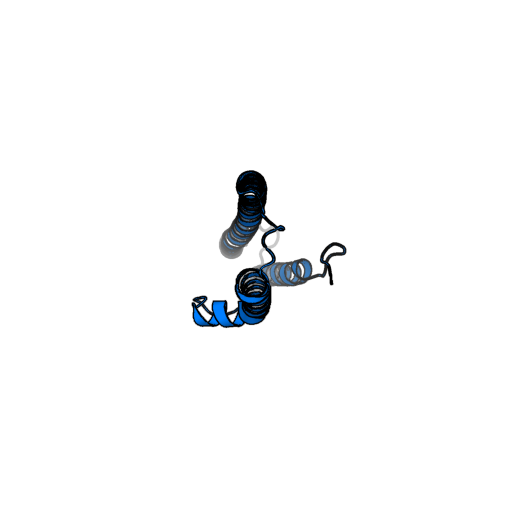265 38.862 1.00 94.19 106 SER A CA 1
ATOM 880 C C . SER A 1 106 ? -27.124 -5.001 38.254 1.00 94.19 106 SER A C 1
ATOM 882 O O . SER A 1 106 ? -26.979 -4.703 37.064 1.00 94.19 106 SER A O 1
ATOM 884 N N . LYS A 1 107 ? -26.064 -5.118 39.063 1.00 91.38 107 LYS A N 1
ATOM 885 C CA . LYS A 1 107 ? -24.687 -4.933 38.571 1.00 91.38 107 LYS A CA 1
ATOM 886 C C . LYS A 1 107 ? -24.336 -5.965 37.500 1.00 91.38 107 LYS A C 1
ATOM 888 O O . LYS A 1 107 ? -23.615 -5.656 36.554 1.00 91.3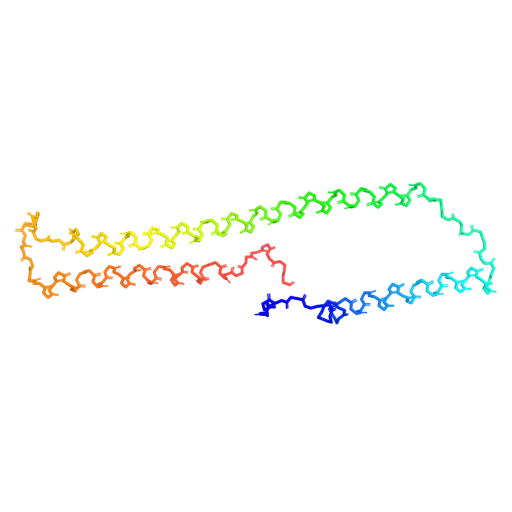8 107 LYS A O 1
ATOM 893 N N . GLU A 1 108 ? -24.857 -7.175 37.646 1.00 94.12 108 GLU A N 1
ATOM 894 C CA . GLU A 1 108 ? -24.677 -8.294 36.733 1.00 94.12 108 GLU A CA 1
ATOM 895 C C . GLU A 1 108 ? -25.347 -8.019 35.381 1.00 94.12 108 GLU A C 1
ATOM 897 O O . GLU A 1 108 ? -24.738 -8.253 34.336 1.00 94.12 108 GLU A O 1
ATOM 902 N N . GLU A 1 109 ? -26.560 -7.460 35.391 1.00 94.50 109 GLU A N 1
ATOM 903 C CA . GLU A 1 109 ? -27.291 -7.058 34.183 1.00 94.50 109 GLU A CA 1
ATOM 904 C C . GLU A 1 109 ? -26.624 -5.871 33.476 1.00 94.50 109 GLU A C 1
ATOM 906 O O . GLU A 1 109 ? -26.422 -5.921 32.265 1.00 94.50 109 GLU A O 1
ATOM 911 N N . LEU A 1 110 ? -26.182 -4.842 34.210 1.00 94.25 110 LEU A N 1
ATOM 912 C CA . LEU A 1 110 ? -25.414 -3.733 33.623 1.00 94.25 110 LEU A CA 1
ATOM 913 C C . LEU A 1 110 ? -24.122 -4.229 32.968 1.00 94.25 110 LEU A C 1
ATOM 915 O O . LEU A 1 110 ? -23.799 -3.856 31.838 1.00 94.25 110 LEU A O 1
ATOM 919 N N . HIS A 1 111 ? -23.391 -5.114 33.650 1.00 94.38 111 HIS A N 1
ATOM 920 C CA . HIS A 1 111 ? -22.178 -5.704 33.096 1.00 94.38 111 HIS A CA 1
ATOM 921 C C . HIS A 1 111 ? -22.478 -6.544 31.847 1.00 94.38 111 HIS A C 1
ATOM 923 O O . HIS A 1 111 ? -21.704 -6.524 30.885 1.00 94.38 111 HIS A O 1
ATOM 929 N N . HIS A 1 112 ? -23.606 -7.258 31.832 1.00 96.00 112 HIS A N 1
ATOM 930 C CA . HIS A 1 112 ? -24.074 -7.984 30.658 1.00 96.00 112 HIS A CA 1
ATOM 931 C C . HIS A 1 112 ? -24.336 -7.044 29.471 1.00 96.00 112 HIS A C 1
ATOM 933 O O . HIS A 1 112 ? -23.864 -7.330 28.369 1.00 96.00 112 HIS A O 1
ATOM 939 N N . GLU A 1 113 ? -24.989 -5.900 29.682 1.00 95.00 113 GLU A N 1
ATOM 940 C CA . GLU A 1 113 ? -25.239 -4.910 28.625 1.00 95.00 113 GLU A CA 1
ATOM 941 C C . GLU A 1 113 ? -23.945 -4.292 28.079 1.00 95.00 113 GLU A C 1
ATOM 943 O O . GLU A 1 113 ? -23.721 -4.265 26.863 1.00 95.00 113 GLU A O 1
ATOM 948 N N . VAL A 1 114 ? -23.025 -3.884 28.957 1.00 96.44 114 VAL A N 1
ATOM 949 C CA . VAL A 1 114 ? -21.699 -3.370 28.565 1.00 96.44 114 VAL A CA 1
ATOM 950 C C . VAL A 1 114 ? -20.931 -4.405 27.742 1.00 96.44 114 VAL A C 1
ATOM 952 O O . VAL A 1 114 ? -20.338 -4.090 26.700 1.00 96.44 114 VAL A O 1
ATOM 955 N N . LYS A 1 115 ? -20.971 -5.670 28.170 1.00 96.81 115 LYS A N 1
ATOM 956 C CA . LYS A 1 115 ? -20.364 -6.791 27.452 1.00 96.81 115 LYS A CA 1
ATOM 957 C C . LYS A 1 115 ? -21.018 -6.975 26.082 1.00 96.81 115 LYS A C 1
ATOM 959 O O . LYS A 1 115 ? -20.301 -7.065 25.084 1.00 96.81 115 LYS A O 1
ATOM 964 N N . ALA A 1 116 ? -22.347 -6.977 25.999 1.00 97.75 116 ALA A N 1
ATOM 965 C CA . ALA A 1 116 ? -23.084 -7.125 24.747 1.00 97.75 116 ALA A CA 1
ATOM 966 C C . ALA A 1 116 ? -22.738 -6.016 23.736 1.00 97.75 116 ALA A C 1
ATOM 968 O O . ALA A 1 116 ? -22.443 -6.311 22.574 1.00 97.75 116 ALA A O 1
ATOM 969 N N . LEU A 1 117 ? -22.695 -4.755 24.172 1.00 97.81 117 LEU A N 1
ATOM 970 C CA . LEU A 1 117 ? -22.303 -3.611 23.339 1.00 97.81 117 LEU A CA 1
ATOM 971 C C . LEU A 1 117 ? -20.851 -3.725 22.858 1.00 97.81 117 LEU A C 1
ATOM 973 O O . LEU A 1 117 ? -20.567 -3.512 21.676 1.00 97.81 117 LEU A O 1
ATOM 977 N N . THR A 1 118 ? -19.946 -4.158 23.736 1.00 97.31 118 THR A N 1
ATOM 978 C CA . THR A 1 118 ? -18.540 -4.401 23.387 1.00 97.31 118 THR A CA 1
ATOM 979 C C . THR A 1 118 ? -18.408 -5.486 22.312 1.00 97.31 118 THR A C 1
ATOM 981 O O . THR A 1 118 ? -17.715 -5.289 21.310 1.00 97.31 118 THR A O 1
ATOM 984 N N . TYR A 1 119 ? -19.106 -6.618 22.454 1.00 97.88 119 TYR A N 1
ATOM 985 C CA . TYR A 1 119 ? -19.076 -7.690 21.452 1.00 97.88 119 TYR A CA 1
ATOM 986 C C . TYR A 1 119 ? -19.685 -7.271 20.114 1.00 97.88 119 TYR A C 1
ATOM 988 O O . TYR A 1 119 ? -19.152 -7.647 19.070 1.00 97.88 119 TYR A O 1
ATOM 996 N N . ARG A 1 120 ? -20.751 -6.462 20.112 1.00 98.00 120 ARG A N 1
ATOM 997 C CA . ARG A 1 120 ? -21.320 -5.899 18.876 1.00 98.00 120 ARG A CA 1
ATOM 998 C C . ARG A 1 120 ? -20.311 -5.011 18.149 1.00 98.00 120 ARG A C 1
ATOM 1000 O O . ARG A 1 120 ? -20.177 -5.121 16.932 1.00 98.00 120 ARG A O 1
ATOM 1007 N N . HIS A 1 121 ? -19.542 -4.202 18.880 1.00 97.81 121 HIS A N 1
ATOM 1008 C CA . HIS A 1 121 ? -18.472 -3.389 18.293 1.00 97.81 121 HIS A CA 1
ATOM 1009 C C . HIS A 1 121 ? -17.351 -4.244 17.680 1.00 97.81 121 HIS A C 1
ATOM 1011 O O . HIS A 1 121 ? -16.893 -3.992 16.564 1.00 97.81 121 HIS A O 1
ATOM 1017 N N . ILE A 1 122 ? -16.951 -5.325 18.357 1.00 96.94 122 ILE A N 1
ATOM 1018 C CA . ILE A 1 122 ? -15.978 -6.294 17.822 1.00 96.94 122 ILE A CA 1
ATOM 1019 C C . ILE A 1 122 ? -16.521 -6.997 16.569 1.00 96.94 122 ILE A C 1
ATOM 1021 O O . ILE A 1 122 ? -15.792 -7.179 15.585 1.00 96.94 122 ILE A O 1
ATOM 1025 N N . ALA A 1 123 ? -17.803 -7.363 16.571 1.00 97.94 123 ALA A N 1
ATOM 1026 C CA . ALA A 1 123 ? -18.468 -7.946 15.412 1.00 97.94 123 ALA A CA 1
ATOM 1027 C C . ALA A 1 123 ? -18.484 -6.966 14.229 1.00 97.94 123 ALA A C 1
ATOM 1029 O O . ALA A 1 123 ? -18.163 -7.369 13.111 1.00 97.94 123 ALA A O 1
ATOM 1030 N N . TRP A 1 124 ? -18.745 -5.676 14.465 1.00 97.81 124 TRP A N 1
ATOM 1031 C CA . TRP A 1 124 ? -18.653 -4.636 13.436 1.00 97.81 124 TRP A CA 1
ATOM 1032 C C . TRP A 1 124 ? -17.240 -4.516 12.852 1.00 97.81 124 TRP A C 1
ATOM 1034 O O . TRP A 1 124 ? -17.087 -4.527 11.631 1.00 97.81 124 TRP A O 1
ATOM 1044 N N . MET A 1 125 ? -16.190 -4.491 13.684 1.00 96.44 125 MET A N 1
ATOM 1045 C CA . MET A 1 125 ? -14.801 -4.467 13.193 1.00 96.44 125 MET A CA 1
ATOM 1046 C C . MET A 1 125 ? -14.482 -5.691 12.322 1.00 96.44 125 MET A C 1
ATOM 1048 O O . MET A 1 125 ? -13.789 -5.591 11.305 1.00 96.44 125 MET A O 1
ATOM 1052 N N . THR A 1 126 ? -15.017 -6.852 12.701 1.00 96.44 126 THR A N 1
ATOM 1053 C CA . THR A 1 126 ? -14.872 -8.097 11.942 1.00 96.44 126 THR A CA 1
ATOM 1054 C C . THR A 1 126 ? -15.611 -8.013 10.607 1.00 96.44 126 THR A C 1
ATOM 1056 O O . THR A 1 126 ? -15.023 -8.298 9.563 1.00 96.44 126 THR A O 1
ATOM 1059 N N . ALA A 1 127 ? -16.861 -7.551 10.608 1.00 97.25 127 ALA A N 1
ATOM 1060 C CA . ALA A 1 127 ? -17.651 -7.338 9.400 1.00 97.25 127 ALA A CA 1
ATOM 1061 C C . ALA A 1 127 ? -16.971 -6.343 8.448 1.00 97.25 127 ALA A C 1
ATOM 1063 O O . ALA A 1 127 ? -16.816 -6.642 7.265 1.00 97.25 127 ALA A O 1
ATOM 1064 N N . LEU A 1 128 ? -16.460 -5.219 8.962 1.00 96.19 128 LEU A N 1
ATOM 1065 C CA . LEU A 1 128 ? -15.705 -4.231 8.189 1.00 96.19 128 LEU A CA 1
ATOM 1066 C C . LEU A 1 128 ? -14.463 -4.857 7.542 1.00 96.19 128 LEU A C 1
ATOM 1068 O O . LEU A 1 128 ? -14.224 -4.687 6.346 1.00 96.19 128 LEU A O 1
ATOM 1072 N N . ARG A 1 129 ? -13.696 -5.643 8.307 1.00 94.56 129 ARG A N 1
ATOM 1073 C CA . ARG A 1 129 ? -12.525 -6.382 7.812 1.00 94.56 129 ARG A CA 1
ATOM 1074 C C . ARG A 1 129 ? -12.880 -7.318 6.649 1.00 94.56 129 ARG A C 1
ATOM 1076 O O . ARG A 1 129 ? -12.064 -7.473 5.740 1.00 94.56 129 ARG A O 1
ATOM 1083 N N . HIS A 1 130 ? -14.043 -7.966 6.681 1.00 95.25 130 HIS A N 1
ATOM 1084 C CA . HIS A 1 130 ? -14.514 -8.824 5.590 1.00 95.25 130 HIS A CA 1
ATOM 1085 C C . HIS A 1 130 ? -15.049 -8.018 4.403 1.00 95.25 130 HIS A C 1
ATOM 1087 O O . HIS A 1 130 ? -14.713 -8.341 3.267 1.00 95.25 130 HIS A O 1
ATOM 1093 N N . ALA A 1 131 ? -15.801 -6.944 4.651 1.00 94.75 131 ALA A N 1
ATOM 1094 C CA . ALA A 1 131 ? -16.337 -6.057 3.622 1.00 94.75 131 ALA A CA 1
ATOM 1095 C C . ALA A 1 131 ? -15.229 -5.399 2.785 1.00 94.75 131 ALA A C 1
ATOM 1097 O O . ALA A 1 131 ? -15.342 -5.316 1.563 1.00 94.75 131 ALA A O 1
ATOM 1098 N N . MET A 1 132 ? -14.122 -4.992 3.417 1.00 92.50 132 MET A N 1
ATOM 1099 C CA . MET A 1 132 ? -12.983 -4.402 2.705 1.00 92.50 132 MET A CA 1
ATOM 1100 C C . MET A 1 132 ? -12.147 -5.406 1.899 1.00 92.50 132 MET A C 1
ATOM 1102 O O . MET A 1 132 ? -11.330 -4.985 1.090 1.00 92.50 132 MET A O 1
ATOM 1106 N N . ARG A 1 133 ? -12.309 -6.716 2.124 1.00 93.00 133 ARG A N 1
ATOM 1107 C CA . ARG A 1 133 ? -11.639 -7.768 1.336 1.00 93.00 133 ARG A CA 1
ATOM 1108 C C . ARG A 1 133 ? -12.518 -8.349 0.234 1.00 93.00 133 ARG A C 1
ATOM 1110 O O . ARG A 1 133 ? -12.092 -9.285 -0.435 1.00 93.00 133 ARG A O 1
ATOM 1117 N N . GLN A 1 134 ? -13.739 -7.843 0.082 1.00 93.56 134 GLN A N 1
ATOM 1118 C CA . GLN A 1 134 ? -14.593 -8.255 -1.021 1.00 93.56 134 GLN A CA 1
ATOM 1119 C C . GLN A 1 134 ? -13.969 -7.777 -2.335 1.00 93.56 134 GLN A C 1
ATOM 1121 O O . GLN A 1 134 ? -13.660 -6.582 -2.422 1.00 93.56 134 GLN A O 1
ATOM 1126 N N . PRO A 1 135 ? -13.810 -8.668 -3.330 1.00 89.75 135 PRO A N 1
ATOM 1127 C CA . PRO A 1 135 ? -13.271 -8.287 -4.624 1.00 89.75 135 PRO A CA 1
ATOM 1128 C C . PRO A 1 135 ? -14.165 -7.220 -5.250 1.00 89.75 135 PRO A C 1
ATOM 1130 O O . PRO A 1 135 ? -15.398 -7.277 -5.162 1.00 89.75 135 PRO A O 1
ATOM 1133 N N . LYS A 1 136 ? -13.548 -6.215 -5.858 1.00 87.44 136 LYS A N 1
ATOM 1134 C CA . LYS A 1 136 ? -14.266 -5.145 -6.552 1.00 87.44 136 LYS A CA 1
ATOM 1135 C C . LYS A 1 136 ? -14.252 -5.386 -8.053 1.00 87.44 136 LYS A C 1
ATOM 1137 O O . LYS A 1 136 ? -13.294 -5.912 -8.596 1.00 87.44 136 LYS A O 1
ATOM 1142 N N . GLN A 1 137 ? -15.301 -4.929 -8.735 1.00 86.69 137 GLN A N 1
ATOM 1143 C CA . GLN A 1 137 ? -15.453 -5.082 -10.192 1.00 86.69 137 GLN A CA 1
ATOM 1144 C C . GLN A 1 137 ? -14.296 -4.452 -10.994 1.00 86.69 137 GLN A C 1
ATOM 1146 O O . GLN A 1 137 ? -14.051 -4.834 -12.131 1.00 86.69 137 GLN A O 1
ATOM 1151 N N . TRP A 1 138 ? -13.588 -3.481 -10.407 1.00 82.88 138 TRP A N 1
ATOM 1152 C CA . TRP A 1 138 ? -12.445 -2.791 -11.012 1.00 82.88 138 TRP A CA 1
ATOM 1153 C C . TRP A 1 138 ? -11.078 -3.360 -10.601 1.00 82.88 138 TRP A C 1
ATOM 1155 O O . TRP A 1 138 ? -10.049 -2.879 -11.071 1.00 82.88 138 TRP A O 1
ATOM 1165 N N . GLU A 1 139 ? -11.028 -4.332 -9.689 1.00 80.25 139 GLU A N 1
ATOM 1166 C CA . GLU A 1 139 ? -9.790 -5.034 -9.359 1.00 80.25 139 GLU A CA 1
ATOM 1167 C C . GLU A 1 139 ? -9.571 -6.083 -10.450 1.00 80.25 139 GLU A C 1
ATOM 1169 O O . GLU A 1 139 ? -10.245 -7.109 -10.476 1.00 80.25 139 GLU A O 1
ATOM 1174 N N . HIS A 1 140 ? -8.690 -5.780 -11.407 1.00 61.72 140 HIS A N 1
ATOM 1175 C CA . HIS A 1 140 ? -8.336 -6.713 -12.476 1.00 61.72 140 HIS A CA 1
ATOM 1176 C C . HIS A 1 140 ? -7.875 -8.048 -11.866 1.00 61.72 140 HIS A C 1
ATOM 1178 O O . HIS A 1 140 ? -6.910 -8.068 -11.097 1.00 61.72 140 HIS A O 1
ATOM 1184 N N . VAL A 1 141 ? -8.597 -9.127 -12.189 1.00 52.47 141 VAL A N 1
ATOM 1185 C CA . VAL A 1 141 ? -8.207 -10.518 -11.903 1.00 52.47 141 VAL A CA 1
ATOM 1186 C C . VAL A 1 141 ? -7.120 -10.948 -12.877 1.00 52.47 141 VAL A C 1
ATOM 1188 O O . VAL A 1 141 ? -7.271 -10.638 -14.081 1.00 52.47 141 VAL A O 1
#

Sequence (141 aa):
MYTKKVFGAWDMAKWTRFDTYRFLIYSIIIVALYHYFKVYWIELPWTPIALIGTAAAFVIGFQNNSAYGRIWEARKIWGGIVNTSRTFGMFLQDMVTNEHAEIPLSKEELHHEVKALTYRHIAWMTALRHAMRQPKQWEHV

Radius of gyration: 29.6 Å; chains: 1; bounding box: 66×26×78 Å

Secondary structure (DSSP, 8-state):
----SS--HHHHHHHHHHHHHHHHHHHHHHHHHHHTS---S----HHHHHHHHHHHHHHHHHHHHHHHHHHHHHHHHHHHHHHHHHHHHHHHHHH-SSTT-SSPPPHHHHHHHHHHHHHHHHHHHHHHHHHTTSPPTTS--

pLDDT: mean 92.41, std 8.58, range [45.53, 98.0]